Protein AF-D4KVN5-F1 (afdb_monomer_lite)

Secondary structure (DSSP, 8-state):
-EEETTTTEEEETTEEEETTTTEESS--TTGGGGS-SSTTB--S-TTT---SSSS-STT--TT-S-EESS-HHHHHHTT-GGGGSTTS-EE-TT-HHHHTHHHH------

Organism: NCBI:txid718255

Structure (mmCIF, N/CA/C/O backbone):
data_AF-D4KVN5-F1
#
_entry.id   AF-D4KVN5-F1
#
loop_
_atom_site.group_PDB
_atom_site.id
_atom_site.type_symbol
_atom_site.label_atom_id
_atom_site.label_alt_id
_atom_site.label_comp_id
_atom_site.label_asym_id
_atom_site.label_entity_id
_atom_site.label_seq_id
_atom_site.pdbx_PDB_ins_code
_atom_site.Cartn_x
_atom_site.Cartn_y
_atom_site.Cartn_z
_atom_site.occupancy
_atom_site.B_iso_or_equiv
_atom_site.auth_seq_id
_atom_site.auth_comp_id
_atom_site.auth_asym_id
_atom_site.auth_atom_id
_atom_site.pdbx_PDB_model_num
ATOM 1 N N . MET A 1 1 ? 7.435 -8.758 6.145 1.00 61.31 1 MET A N 1
ATOM 2 C CA . MET A 1 1 ? 7.169 -9.537 4.912 1.00 61.31 1 MET A CA 1
ATOM 3 C C . MET A 1 1 ? 7.543 -10.997 5.139 1.00 61.31 1 MET A C 1
ATOM 5 O O . MET A 1 1 ? 8.628 -11.253 5.648 1.00 61.31 1 MET A O 1
ATOM 9 N N . ARG A 1 2 ? 6.658 -11.957 4.830 1.00 75.06 2 ARG A N 1
ATOM 10 C CA . ARG A 1 2 ? 6.914 -13.400 5.025 1.00 75.06 2 ARG A CA 1
ATOM 11 C C . ARG A 1 2 ? 6.953 -14.120 3.680 1.00 75.06 2 ARG A C 1
ATOM 13 O O . ARG A 1 2 ? 6.017 -14.010 2.898 1.00 75.06 2 ARG A O 1
ATOM 20 N N . ILE A 1 3 ? 8.011 -14.882 3.421 1.00 78.62 3 ILE A N 1
ATOM 21 C CA . ILE A 1 3 ? 8.167 -15.618 2.158 1.00 78.62 3 ILE A CA 1
ATOM 22 C C . ILE A 1 3 ? 7.302 -16.882 2.187 1.00 78.62 3 ILE A C 1
ATOM 24 O O . ILE A 1 3 ? 7.423 -17.698 3.105 1.00 78.62 3 ILE A O 1
ATOM 28 N N . ARG A 1 4 ? 6.469 -17.096 1.161 1.00 75.88 4 ARG A N 1
ATOM 29 C CA . ARG A 1 4 ? 5.802 -18.384 0.919 1.00 75.88 4 ARG A CA 1
ATOM 30 C C . ARG A 1 4 ? 6.537 -19.152 -0.175 1.00 75.88 4 ARG A C 1
ATOM 32 O O . ARG A 1 4 ? 6.122 -19.200 -1.329 1.00 75.88 4 ARG A O 1
ATOM 39 N N . LYS A 1 5 ? 7.621 -19.818 0.234 1.00 67.00 5 LYS A N 1
ATOM 40 C CA . LYS A 1 5 ? 8.596 -20.490 -0.645 1.00 67.00 5 LYS A CA 1
ATOM 41 C C . LYS A 1 5 ? 7.983 -21.487 -1.643 1.00 67.00 5 LYS A C 1
ATOM 43 O O . LYS A 1 5 ? 8.527 -21.658 -2.722 1.00 67.00 5 LYS A O 1
ATOM 48 N N . LYS A 1 6 ? 6.840 -22.106 -1.315 1.00 73.19 6 LYS A N 1
ATOM 49 C CA . LYS A 1 6 ? 6.154 -23.077 -2.189 1.00 73.19 6 LYS A CA 1
ATOM 50 C C . LYS A 1 6 ? 5.560 -22.454 -3.462 1.00 73.19 6 LYS A C 1
ATOM 52 O O . LYS A 1 6 ? 5.389 -23.167 -4.439 1.00 73.19 6 LYS A O 1
ATOM 57 N N . ILE A 1 7 ? 5.239 -21.159 -3.444 1.00 82.25 7 ILE A N 1
ATOM 58 C CA . ILE A 1 7 ? 4.574 -20.461 -4.559 1.00 82.25 7 ILE A CA 1
ATOM 59 C C . ILE A 1 7 ? 5.348 -19.230 -5.047 1.00 82.25 7 ILE A C 1
ATOM 61 O O . ILE A 1 7 ? 4.849 -18.499 -5.886 1.00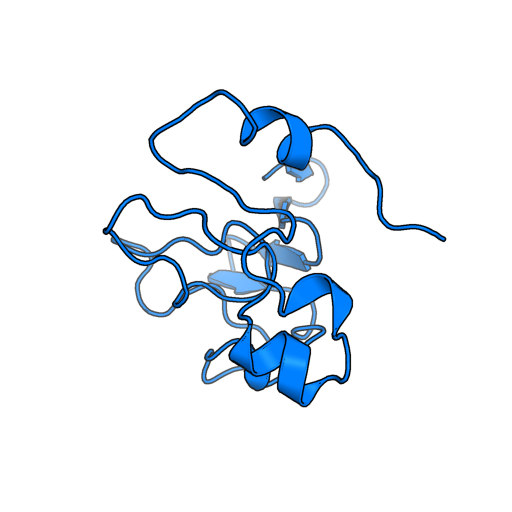 82.25 7 ILE A O 1
ATOM 65 N N . GLY A 1 8 ? 6.540 -18.960 -4.504 1.00 85.81 8 GLY A N 1
ATOM 66 C CA . GLY A 1 8 ? 7.370 -17.819 -4.920 1.00 85.81 8 GLY A CA 1
ATOM 67 C C . GLY A 1 8 ? 6.833 -16.432 -4.537 1.00 85.81 8 GLY A C 1
ATOM 68 O O . GLY A 1 8 ? 7.474 -15.437 -4.850 1.00 85.81 8 GLY A O 1
ATOM 69 N N . LEU A 1 9 ? 5.701 -16.352 -3.832 1.00 86.75 9 LEU A N 1
ATOM 70 C CA . LEU A 1 9 ? 5.085 -15.088 -3.428 1.00 86.75 9 LEU A CA 1
ATOM 71 C C . LEU A 1 9 ? 5.554 -14.628 -2.048 1.00 86.75 9 LEU A C 1
ATOM 73 O O . LEU A 1 9 ? 5.821 -15.427 -1.138 1.00 86.75 9 LEU A O 1
ATOM 77 N N . TYR A 1 10 ? 5.554 -13.315 -1.866 1.00 85.38 10 TYR A N 1
ATOM 78 C CA . TYR A 1 10 ? 5.852 -12.674 -0.598 1.00 85.38 10 TYR A CA 1
ATOM 79 C C . TYR A 1 10 ? 4.575 -12.129 0.027 1.00 85.38 10 TYR A C 1
ATOM 81 O O . TYR A 1 10 ? 3.860 -11.334 -0.568 1.00 85.38 10 TYR A O 1
ATOM 89 N N . TYR A 1 11 ? 4.290 -12.541 1.255 1.00 82.69 11 TYR A N 1
ATOM 90 C CA . TYR A 1 11 ? 3.148 -12.043 2.004 1.00 82.69 11 TYR A CA 1
ATOM 91 C C . TYR A 1 11 ? 3.487 -10.720 2.689 1.00 82.69 11 TYR A C 1
ATOM 93 O O . TYR A 1 11 ? 4.388 -10.657 3.541 1.00 82.69 11 TYR A O 1
ATOM 101 N N . ASN A 1 12 ? 2.729 -9.690 2.338 1.00 81.94 12 ASN A N 1
ATOM 102 C CA . ASN A 1 12 ? 2.777 -8.367 2.921 1.00 81.94 12 ASN A CA 1
ATOM 103 C C . ASN A 1 12 ? 1.414 -8.001 3.512 1.00 81.94 12 ASN A C 1
ATOM 105 O O . ASN A 1 12 ? 0.607 -7.351 2.858 1.00 81.94 12 ASN A O 1
ATOM 109 N N . ARG A 1 13 ? 1.165 -8.493 4.732 1.00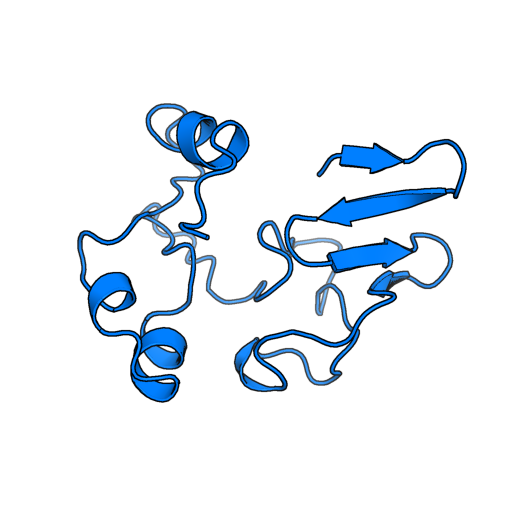 81.19 13 ARG A N 1
ATOM 110 C CA . ARG A 1 13 ? -0.064 -8.323 5.525 1.00 81.19 13 ARG A CA 1
ATOM 111 C C . ARG A 1 13 ? -1.370 -8.486 4.745 1.00 81.19 13 ARG A C 1
ATOM 113 O O . ARG A 1 13 ? -1.963 -9.546 4.833 1.00 81.19 13 ARG A O 1
ATOM 120 N N . PHE A 1 14 ? -1.836 -7.489 4.009 1.00 81.31 14 PHE A N 1
ATOM 121 C CA . PHE A 1 14 ? -3.097 -7.594 3.273 1.00 81.31 14 PHE A CA 1
ATOM 122 C C . PHE A 1 14 ? -2.948 -8.234 1.894 1.00 81.31 14 PHE A C 1
ATOM 124 O O . PHE A 1 14 ? -3.933 -8.731 1.350 1.00 81.31 14 PHE A O 1
ATOM 131 N N . ARG A 1 15 ? -1.734 -8.238 1.325 1.00 87.62 15 ARG A N 1
ATOM 132 C CA . ARG A 1 15 ? -1.512 -8.619 -0.074 1.00 87.62 15 ARG A CA 1
ATOM 133 C C . ARG A 1 15 ? -0.337 -9.574 -0.271 1.00 87.62 15 ARG A C 1
ATOM 135 O O . ARG A 1 15 ? 0.653 -9.546 0.462 1.00 87.62 15 ARG A O 1
ATOM 142 N N . TYR A 1 16 ? -0.423 -10.409 -1.302 1.00 89.44 16 TYR A N 1
ATOM 143 C CA . TYR A 1 16 ? 0.689 -11.206 -1.815 1.00 89.44 16 TYR A CA 1
ATOM 144 C C . TYR A 1 16 ? 1.368 -10.484 -2.977 1.00 89.44 16 TYR A C 1
ATOM 146 O O . TYR A 1 16 ? 0.729 -10.200 -3.990 1.00 89.44 16 TYR A O 1
ATOM 154 N N . TYR A 1 17 ? 2.662 -10.217 -2.822 1.00 88.81 17 TYR A N 1
ATOM 155 C CA . TYR A 1 17 ? 3.541 -9.633 -3.828 1.00 88.81 17 TYR A CA 1
ATOM 156 C C . TYR A 1 17 ? 4.204 -10.727 -4.669 1.00 88.81 17 TYR A C 1
ATOM 158 O O . TYR A 1 17 ? 4.779 -11.676 -4.119 1.00 88.81 17 TYR A O 1
ATOM 166 N N . ASP A 1 18 ? 4.130 -10.574 -5.989 1.00 91.44 18 ASP A N 1
ATOM 167 C CA . ASP A 1 18 ? 4.822 -11.410 -6.961 1.00 91.44 18 ASP A CA 1
ATOM 168 C C . ASP A 1 18 ? 6.105 -10.698 -7.431 1.00 91.44 18 ASP A C 1
ATOM 170 O O . ASP A 1 18 ? 6.026 -9.684 -8.131 1.00 91.44 18 ASP A O 1
ATOM 174 N N . PRO A 1 19 ? 7.297 -11.213 -7.079 1.00 88.12 19 PRO A N 1
ATOM 175 C CA . PRO A 1 19 ? 8.565 -10.601 -7.470 1.00 88.12 19 PRO A CA 1
ATOM 176 C C . PRO A 1 19 ? 8.833 -10.693 -8.976 1.00 88.12 19 PRO A C 1
ATOM 178 O O . PRO A 1 19 ? 9.617 -9.905 -9.490 1.00 88.12 19 PRO A O 1
ATOM 181 N N . SER A 1 20 ? 8.226 -11.661 -9.672 1.00 89.75 20 SER A N 1
ATOM 182 C CA . SER A 1 20 ? 8.426 -11.876 -11.106 1.00 89.75 20 SER A CA 1
ATOM 183 C C . SER A 1 20 ? 7.648 -10.863 -11.942 1.00 89.75 20 SER A C 1
ATOM 185 O O . SER A 1 20 ? 8.102 -10.475 -13.014 1.00 89.75 20 SER A O 1
ATOM 187 N N . LEU A 1 21 ? 6.507 -10.399 -11.420 1.00 89.25 21 LEU A N 1
ATOM 188 C CA . LEU A 1 21 ? 5.663 -9.382 -12.047 1.00 89.25 21 LEU A CA 1
ATOM 189 C C . LEU A 1 21 ? 5.913 -7.971 -11.498 1.00 89.25 21 LEU A C 1
ATOM 191 O O . LEU A 1 21 ? 5.483 -7.000 -12.111 1.00 89.25 21 LEU A O 1
ATOM 195 N N . GLY A 1 22 ? 6.569 -7.846 -10.342 1.00 88.81 22 GLY A N 1
ATOM 196 C CA . GLY A 1 22 ? 6.828 -6.554 -9.704 1.00 88.81 22 GLY A CA 1
ATOM 197 C C . GLY A 1 22 ? 5.584 -5.896 -9.097 1.00 88.81 22 GLY A C 1
ATOM 198 O O . GLY A 1 22 ? 5.558 -4.680 -8.923 1.00 88.81 22 GLY A O 1
ATOM 199 N N . GLN A 1 23 ? 4.538 -6.670 -8.789 1.00 91.31 23 GLN A N 1
ATOM 200 C CA . GLN A 1 23 ? 3.244 -6.143 -8.342 1.00 91.31 23 GLN A CA 1
ATOM 201 C C . GLN A 1 23 ? 2.527 -7.076 -7.359 1.00 91.31 23 GLN A C 1
ATOM 203 O O . GLN A 1 23 ? 2.910 -8.232 -7.157 1.00 91.31 23 GLN A O 1
ATOM 208 N N . TYR A 1 24 ? 1.458 -6.577 -6.744 1.00 92.81 24 TYR A N 1
ATOM 209 C CA . TYR A 1 24 ? 0.537 -7.389 -5.964 1.00 92.81 24 TYR A CA 1
ATOM 210 C C . TYR A 1 24 ? -0.360 -8.242 -6.857 1.00 92.81 24 TYR A C 1
ATOM 212 O O . TYR A 1 24 ? -0.794 -7.847 -7.933 1.00 92.81 24 TYR A O 1
ATOM 220 N N . THR A 1 25 ? -0.681 -9.430 -6.359 1.00 92.00 25 THR A N 1
ATOM 221 C CA . THR A 1 25 ? -1.605 -10.374 -7.009 1.00 92.00 25 THR A CA 1
ATOM 222 C C . THR A 1 25 ? -3.075 -10.072 -6.704 1.00 92.00 25 THR A C 1
ATOM 224 O O . THR A 1 25 ? -3.973 -10.629 -7.330 1.00 92.00 25 THR A O 1
ATOM 227 N N . GLN A 1 26 ? -3.334 -9.195 -5.733 1.00 91.69 26 GLN A N 1
ATOM 228 C CA . GLN A 1 26 ? -4.659 -8.844 -5.229 1.00 91.69 26 GLN A CA 1
ATOM 229 C C . GLN A 1 26 ? -4.854 -7.334 -5.330 1.00 91.69 26 GLN A C 1
ATOM 231 O O . GLN A 1 26 ? -3.894 -6.579 -5.164 1.00 91.69 26 GLN A O 1
ATOM 236 N N . GLN A 1 27 ? -6.097 -6.913 -5.576 1.00 90.62 27 GLN A N 1
ATOM 237 C CA . GLN A 1 27 ? -6.449 -5.496 -5.559 1.00 90.62 27 GLN A CA 1
ATOM 238 C C . GLN A 1 27 ? -6.202 -4.895 -4.179 1.00 90.62 27 GLN A C 1
ATOM 240 O O . GLN A 1 27 ? -6.364 -5.566 -3.158 1.00 90.62 27 GLN A O 1
ATOM 245 N N . ASP A 1 28 ? -5.840 -3.618 -4.172 1.00 87.00 28 ASP A N 1
ATOM 246 C CA . ASP A 1 28 ? -5.731 -2.820 -2.968 1.00 87.00 28 ASP A CA 1
ATOM 247 C C . ASP A 1 28 ? -7.074 -2.797 -2.213 1.00 87.00 28 ASP A C 1
ATOM 249 O O . ASP A 1 28 ? -8.068 -2.319 -2.772 1.00 87.00 28 ASP A O 1
ATOM 253 N N . PRO A 1 29 ? -7.137 -3.291 -0.960 1.00 84.75 29 PRO A N 1
ATOM 254 C CA . PRO A 1 29 ? -8.360 -3.267 -0.160 1.00 84.75 29 PRO A CA 1
ATOM 255 C C . PRO A 1 29 ? -8.905 -1.857 0.085 1.00 84.75 29 PRO A C 1
ATOM 257 O O . PRO A 1 29 ? -10.098 -1.708 0.342 1.00 84.75 29 PRO A O 1
ATOM 260 N N . ILE A 1 30 ? -8.053 -0.828 0.003 1.00 80.19 30 ILE A N 1
ATOM 261 C CA . ILE A 1 30 ? -8.455 0.579 0.143 1.00 80.19 30 ILE A CA 1
ATOM 262 C C . ILE A 1 30 ? -8.615 1.278 -1.208 1.00 80.19 30 ILE A C 1
ATOM 264 O O . ILE A 1 30 ? -8.828 2.491 -1.281 1.00 80.19 30 ILE A O 1
ATOM 268 N N . GLY A 1 31 ? -8.547 0.509 -2.295 1.00 84.94 31 GLY A N 1
ATOM 269 C CA . GLY A 1 31 ? -8.679 0.989 -3.659 1.00 84.94 31 GLY A CA 1
ATOM 270 C C . GLY A 1 31 ? -7.641 2.058 -3.996 1.00 84.94 31 GLY A C 1
ATOM 271 O O . GLY A 1 31 ? -6.488 2.001 -3.582 1.00 84.94 31 GLY A O 1
ATOM 272 N N . LEU A 1 32 ? -8.069 3.087 -4.726 1.00 84.19 32 LEU A N 1
ATOM 273 C CA . LEU A 1 32 ? -7.207 4.215 -5.104 1.00 84.19 32 LEU A CA 1
ATOM 274 C C . LEU A 1 32 ? -6.855 5.141 -3.928 1.00 84.19 32 LEU A C 1
ATOM 276 O O . LEU A 1 32 ? -6.144 6.129 -4.112 1.00 84.19 32 LEU A O 1
ATOM 280 N N . ALA A 1 33 ? -7.352 4.861 -2.720 1.00 77.06 33 ALA A N 1
ATOM 281 C CA . ALA A 1 33 ? -7.032 5.672 -1.558 1.00 77.06 33 ALA A CA 1
ATOM 282 C C . ALA A 1 33 ? -5.594 5.455 -1.055 1.00 77.06 33 ALA A C 1
ATOM 284 O O . ALA A 1 33 ? -5.081 6.337 -0.376 1.00 77.06 33 ALA A O 1
ATOM 285 N N . GLY A 1 34 ? -4.938 4.354 -1.445 1.00 71.19 34 GLY A N 1
ATOM 286 C CA . GLY A 1 34 ? -3.529 4.058 -1.149 1.00 71.19 34 GLY A CA 1
ATOM 287 C C . GLY A 1 34 ? -2.511 4.818 -2.003 1.00 71.19 34 GLY A C 1
ATOM 288 O O . GLY A 1 34 ? -1.332 4.486 -2.015 1.00 71.19 34 GLY A O 1
ATOM 289 N N . GLY A 1 35 ? -2.956 5.794 -2.803 1.00 74.56 35 GLY A N 1
ATOM 290 C CA . GLY A 1 35 ? -2.067 6.690 -3.549 1.00 74.56 35 GLY A CA 1
ATOM 291 C C . GLY A 1 35 ? -1.320 6.056 -4.730 1.00 74.56 35 GLY A C 1
ATOM 292 O O . GLY A 1 35 ? -0.602 6.766 -5.437 1.00 74.56 35 GLY A O 1
ATOM 293 N N . ASN A 1 36 ? -1.496 4.757 -4.986 1.00 79.38 36 ASN A N 1
ATOM 294 C CA . ASN A 1 36 ? -0.949 4.091 -6.163 1.00 79.38 36 ASN A CA 1
ATOM 295 C C . ASN A 1 36 ? -1.828 4.378 -7.400 1.00 79.38 36 ASN A C 1
ATOM 297 O O . ASN A 1 36 ? -3.054 4.265 -7.312 1.00 79.38 36 ASN A O 1
ATOM 301 N N . PRO A 1 37 ? -1.247 4.709 -8.571 1.00 79.50 37 PRO A N 1
ATOM 302 C CA . PRO A 1 37 ? -2.016 4.868 -9.809 1.00 79.50 37 PRO A CA 1
ATOM 303 C C . PRO A 1 37 ? -2.718 3.579 -10.264 1.00 79.50 37 PRO A C 1
ATOM 305 O O . PRO A 1 37 ? -3.623 3.636 -11.095 1.00 79.50 37 PRO A O 1
ATOM 308 N N . THR A 1 38 ? -2.311 2.418 -9.743 1.00 85.44 38 THR A N 1
ATOM 309 C CA . THR A 1 38 ? -2.885 1.114 -10.081 1.00 85.44 38 THR A CA 1
ATOM 310 C C . THR A 1 38 ? -3.362 0.384 -8.828 1.00 85.44 38 THR A C 1
ATOM 312 O O . THR A 1 38 ? -2.723 0.447 -7.782 1.00 85.44 38 THR A O 1
ATOM 315 N N . LEU A 1 39 ? -4.448 -0.386 -8.945 1.00 89.44 39 LEU A N 1
ATOM 316 C CA . LEU A 1 39 ? -4.983 -1.190 -7.834 1.00 89.44 39 LEU A CA 1
ATOM 317 C C . LEU A 1 39 ? -4.069 -2.353 -7.415 1.00 89.44 39 LEU A C 1
ATOM 319 O O . LEU A 1 39 ? -4.336 -2.993 -6.406 1.00 89.44 39 LEU A O 1
ATOM 323 N N . TYR A 1 40 ? -3.024 -2.652 -8.185 1.00 90.62 40 TYR A N 1
ATOM 324 C CA . TYR A 1 40 ? -2.134 -3.793 -7.958 1.00 90.62 40 TYR A CA 1
ATOM 325 C C . TYR A 1 40 ? -0.682 -3.372 -7.710 1.00 90.62 40 TYR A C 1
ATOM 327 O O . TYR A 1 40 ? 0.161 -4.216 -7.427 1.00 90.62 40 TYR A O 1
ATOM 335 N N . GLY A 1 41 ? -0.357 -2.086 -7.827 1.00 88.31 41 GLY A N 1
ATOM 336 C CA . GLY A 1 41 ? 1.025 -1.627 -7.772 1.00 88.31 41 GLY A CA 1
ATOM 337 C C . GLY A 1 41 ? 1.641 -1.781 -6.382 1.00 88.31 41 GLY A C 1
ATOM 338 O O . GLY A 1 41 ? 0.960 -1.639 -5.370 1.00 88.31 41 GLY A O 1
ATOM 339 N N . TYR A 1 42 ? 2.949 -2.051 -6.347 1.00 86.31 42 TYR A N 1
ATOM 340 C CA . TYR A 1 42 ? 3.716 -2.148 -5.105 1.00 86.31 42 TYR A CA 1
ATOM 341 C C . TYR A 1 42 ? 4.115 -0.764 -4.572 1.00 86.31 42 TYR A C 1
ATOM 343 O O . TYR A 1 42 ? 3.542 -0.282 -3.603 1.00 86.31 42 TYR A O 1
ATOM 351 N N . VAL A 1 43 ? 5.055 -0.104 -5.243 1.00 84.69 43 VAL A N 1
ATOM 352 C CA . VAL A 1 43 ? 5.520 1.263 -4.956 1.00 84.69 43 VAL A CA 1
ATOM 353 C C . VAL A 1 43 ? 5.782 1.977 -6.281 1.00 84.69 43 VAL A C 1
ATOM 355 O O . VAL A 1 43 ? 5.780 1.329 -7.332 1.00 84.69 43 VAL A O 1
ATOM 358 N N . PHE A 1 44 ? 6.001 3.290 -6.265 1.00 82.06 44 PHE A N 1
ATOM 359 C CA . PHE A 1 44 ? 6.354 4.027 -7.477 1.00 82.06 44 PHE A CA 1
ATOM 360 C C . PHE A 1 44 ? 7.830 3.820 -7.848 1.00 82.06 44 PHE A C 1
ATOM 362 O O . PHE A 1 44 ? 8.149 3.593 -9.015 1.00 82.06 44 PHE A O 1
ATOM 369 N N . ASN A 1 45 ? 8.728 3.840 -6.859 1.00 82.19 45 ASN A N 1
ATOM 370 C CA . ASN A 1 45 ? 10.163 3.650 -7.041 1.00 82.19 45 ASN A CA 1
ATOM 371 C C . ASN A 1 45 ? 10.764 2.697 -5.995 1.00 82.19 45 ASN A C 1
ATOM 373 O O . ASN A 1 45 ? 11.081 3.079 -4.870 1.00 82.19 45 ASN A O 1
ATOM 377 N N . THR A 1 46 ? 11.035 1.458 -6.409 1.00 82.31 46 THR A N 1
ATOM 378 C CA . THR A 1 46 ? 11.567 0.392 -5.542 1.00 82.31 46 THR A CA 1
ATOM 379 C C . THR A 1 46 ? 12.971 0.642 -4.987 1.00 82.31 46 THR A C 1
ATOM 381 O O . THR A 1 46 ? 13.420 -0.141 -4.154 1.00 82.31 46 THR A O 1
ATOM 384 N N . MET A 1 47 ? 13.703 1.660 -5.458 1.00 80.50 47 MET A N 1
ATOM 385 C CA . MET A 1 47 ? 15.030 1.985 -4.911 1.00 80.50 47 MET A CA 1
ATOM 386 C C . MET A 1 47 ? 14.969 2.729 -3.582 1.00 80.50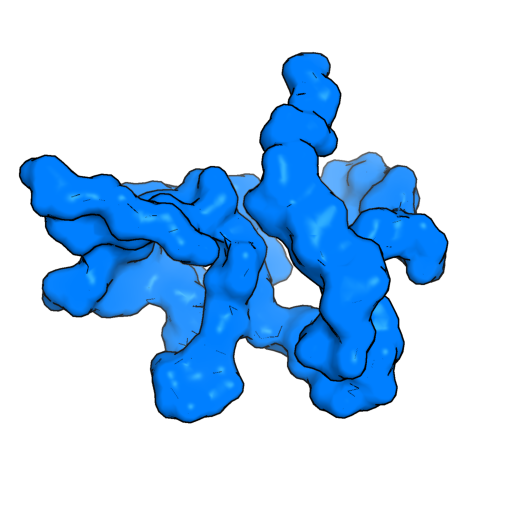 47 MET A C 1
ATOM 388 O O . MET A 1 47 ? 15.897 2.604 -2.788 1.00 80.50 47 MET A O 1
ATOM 392 N N . TRP A 1 48 ? 13.897 3.481 -3.337 1.00 74.50 48 TRP A N 1
ATOM 393 C CA . TRP A 1 48 ? 13.795 4.367 -2.172 1.00 74.50 48 TRP A CA 1
ATOM 394 C C . TRP A 1 48 ? 12.492 4.185 -1.396 1.00 74.50 48 TRP A C 1
ATOM 396 O O . TRP A 1 48 ? 12.388 4.634 -0.260 1.00 74.50 48 TRP A O 1
ATOM 406 N N . GLU A 1 49 ? 11.511 3.504 -1.985 1.00 76.12 49 GLU A N 1
ATOM 407 C CA . GLU A 1 49 ? 10.194 3.304 -1.400 1.00 76.12 49 GLU A CA 1
ATOM 408 C C . GLU A 1 49 ? 9.976 1.839 -1.035 1.00 76.12 49 GLU A C 1
ATOM 410 O O . GLU A 1 49 ? 10.409 0.906 -1.718 1.00 76.12 49 GLU A O 1
ATOM 415 N N . LEU A 1 50 ? 9.239 1.646 0.050 1.00 78.00 50 LEU A N 1
ATOM 416 C CA . LEU A 1 50 ? 8.750 0.358 0.508 1.00 78.00 50 LEU A CA 1
ATOM 417 C C . LEU A 1 50 ? 7.274 0.539 0.864 1.00 78.00 50 LEU A C 1
ATOM 419 O O . LEU A 1 50 ? 6.896 1.593 1.366 1.00 78.00 50 LEU A O 1
ATOM 423 N N . ASP A 1 51 ? 6.454 -0.488 0.645 1.00 77.94 51 ASP A N 1
ATOM 424 C CA . ASP A 1 51 ? 5.084 -0.562 1.174 1.00 77.94 51 ASP A CA 1
ATOM 425 C C . ASP A 1 51 ? 5.086 -1.597 2.312 1.00 77.94 51 ASP A C 1
ATOM 427 O O . ASP A 1 51 ? 4.960 -2.790 2.045 1.00 77.94 51 ASP A O 1
ATOM 431 N N . PRO A 1 52 ? 5.303 -1.225 3.589 1.00 74.56 52 PRO A N 1
ATOM 432 C CA . PRO A 1 52 ? 5.424 -2.190 4.687 1.00 74.56 52 PRO A CA 1
ATOM 433 C C . PRO A 1 52 ? 4.076 -2.756 5.147 1.00 74.56 52 PRO A C 1
ATOM 435 O O . PRO A 1 52 ? 4.030 -3.720 5.922 1.00 74.56 52 PRO A O 1
ATOM 438 N N . PHE A 1 53 ? 2.972 -2.121 4.754 1.00 74.19 53 PHE A N 1
ATOM 439 C CA . PHE A 1 53 ? 1.627 -2.512 5.161 1.00 74.19 53 PHE A CA 1
ATOM 440 C C . PHE A 1 53 ? 0.902 -3.265 4.056 1.00 74.19 53 PHE A C 1
ATOM 442 O O . PHE A 1 53 ? 0.072 -4.107 4.374 1.00 74.19 53 PHE A O 1
ATOM 449 N N . GLY A 1 54 ? 1.259 -3.050 2.794 1.00 78.12 54 GLY A N 1
ATOM 450 C CA . GLY A 1 54 ? 0.489 -3.538 1.666 1.00 78.12 54 GLY A CA 1
ATOM 451 C C . GLY A 1 54 ? -0.738 -2.666 1.436 1.00 78.12 54 GLY A C 1
ATOM 452 O O . GLY A 1 54 ? -1.768 -3.241 1.100 1.00 78.12 54 GLY A O 1
ATOM 453 N N . LEU A 1 55 ? -0.653 -1.350 1.668 1.00 75.75 55 LEU A N 1
ATOM 454 C CA . LEU A 1 55 ? -1.773 -0.402 1.542 1.00 75.75 55 LEU A CA 1
ATOM 455 C C . LEU A 1 55 ? -1.342 0.962 0.993 1.00 75.75 55 LEU A C 1
ATOM 457 O O . LEU A 1 55 ? -2.035 1.527 0.158 1.00 75.75 55 LEU A O 1
ATOM 461 N N . ASP A 1 56 ? -0.229 1.511 1.476 1.00 73.94 56 ASP A N 1
ATOM 462 C CA . ASP A 1 56 ? 0.278 2.817 1.052 1.00 73.94 56 ASP A CA 1
ATOM 463 C C . ASP A 1 56 ? 1.784 2.892 1.335 1.00 73.94 56 ASP A C 1
ATOM 465 O O . ASP A 1 56 ? 2.257 2.488 2.401 1.00 73.94 56 ASP A O 1
ATOM 469 N N . TRP A 1 57 ? 2.532 3.411 0.367 1.00 68.00 57 TRP A N 1
ATOM 470 C CA . TRP A 1 57 ? 3.974 3.635 0.449 1.00 68.00 57 TRP A CA 1
ATOM 471 C C . TRP A 1 57 ? 4.324 5.087 0.808 1.00 68.00 57 TRP A C 1
ATOM 473 O O . TRP A 1 57 ? 5.440 5.364 1.242 1.00 68.00 57 TRP A O 1
ATOM 483 N N . LYS A 1 58 ? 3.384 6.022 0.616 1.00 62.84 58 LYS A N 1
ATOM 484 C CA . LYS A 1 58 ? 3.621 7.470 0.585 1.00 62.84 58 LYS A CA 1
ATOM 485 C C . LYS A 1 58 ? 3.469 8.155 1.941 1.00 62.84 58 LYS A C 1
ATOM 487 O O . LYS A 1 58 ? 4.079 9.196 2.166 1.00 62.84 58 LYS A O 1
ATOM 492 N N . ASP A 1 59 ? 2.733 7.553 2.869 1.00 56.09 59 ASP A N 1
ATOM 493 C CA . ASP A 1 59 ? 2.547 8.081 4.230 1.00 56.09 59 ASP A CA 1
ATOM 494 C C . ASP A 1 59 ? 3.730 7.785 5.183 1.00 56.09 59 ASP A C 1
ATOM 496 O O . ASP A 1 59 ? 3.657 7.937 6.410 1.00 56.09 59 ASP A O 1
ATOM 500 N N . LEU A 1 60 ? 4.882 7.423 4.614 1.00 55.25 60 LEU A N 1
ATOM 501 C CA . LEU A 1 60 ? 6.156 7.344 5.315 1.00 55.25 60 LEU A CA 1
ATOM 502 C C . LEU A 1 60 ? 6.826 8.732 5.392 1.00 55.25 60 LEU A C 1
ATOM 504 O O . LEU A 1 60 ? 7.723 9.043 4.619 1.00 55.25 60 LEU A O 1
ATOM 508 N N . LEU A 1 61 ? 6.403 9.592 6.328 1.00 52.16 61 LEU A N 1
ATOM 509 C CA . LEU A 1 61 ? 7.117 10.847 6.622 1.00 52.16 61 LEU A CA 1
ATOM 510 C C . LEU A 1 61 ? 8.471 10.585 7.311 1.00 52.16 61 LEU A C 1
ATOM 512 O O . LEU A 1 61 ? 8.512 10.038 8.406 1.00 52.16 61 LEU A O 1
ATOM 516 N N . GLU A 1 62 ? 9.575 11.070 6.740 1.00 50.81 62 GLU A N 1
ATOM 517 C CA . GLU A 1 62 ? 10.949 10.919 7.273 1.00 50.81 62 GLU A CA 1
ATOM 518 C C . GLU A 1 62 ? 11.185 11.542 8.669 1.00 50.81 62 GLU A C 1
ATOM 520 O O . GLU A 1 62 ? 12.267 11.431 9.239 1.00 50.81 62 GLU A O 1
ATOM 525 N N . THR A 1 63 ? 10.189 12.214 9.249 1.00 54.94 63 THR A N 1
ATOM 526 C CA . THR A 1 63 ? 10.328 13.013 10.475 1.00 54.94 63 THR A CA 1
ATOM 527 C C . THR A 1 63 ? 10.417 12.190 11.763 1.00 54.94 63 THR A C 1
ATOM 529 O O . THR A 1 63 ? 10.577 12.771 12.835 1.00 54.94 63 THR A O 1
ATOM 532 N N . GLY A 1 64 ? 10.293 10.859 11.696 1.00 48.47 64 GLY A N 1
ATOM 533 C CA . GLY A 1 64 ? 10.350 9.975 12.869 1.00 48.47 64 GLY A CA 1
ATOM 534 C C . GLY A 1 64 ? 9.134 10.071 13.800 1.00 48.47 64 GLY A C 1
ATOM 535 O O . GLY A 1 64 ? 9.108 9.432 14.851 1.00 48.47 64 GLY A O 1
ATOM 536 N N . LEU A 1 65 ? 8.108 10.838 13.421 1.00 54.66 65 LEU A N 1
ATOM 537 C CA . LEU A 1 65 ? 6.796 10.796 14.059 1.00 54.66 65 LEU A CA 1
ATOM 538 C C . LEU A 1 65 ? 6.105 9.478 13.688 1.00 54.66 65 LEU A C 1
ATOM 540 O O . LEU A 1 65 ? 6.195 9.034 12.548 1.00 54.66 65 LEU A O 1
ATOM 544 N N . GLY A 1 66 ? 5.410 8.857 14.644 1.00 55.19 66 GLY A N 1
ATOM 545 C CA . GLY A 1 66 ? 4.766 7.556 14.446 1.00 55.19 66 GLY A CA 1
ATOM 546 C C . GLY A 1 66 ? 3.920 7.498 13.171 1.00 55.19 66 GLY A C 1
ATOM 547 O O . GLY A 1 66 ? 3.010 8.310 12.974 1.00 55.19 66 GLY A O 1
ATOM 548 N N . HIS A 1 67 ? 4.220 6.517 12.323 1.00 65.50 67 HIS A N 1
ATOM 549 C CA . HIS A 1 67 ? 3.516 6.244 11.079 1.00 65.50 67 HIS A CA 1
ATOM 550 C C . HIS A 1 67 ? 2.274 5.434 11.386 1.00 65.50 67 HIS A C 1
ATOM 552 O O . HIS A 1 67 ? 2.363 4.266 11.763 1.00 65.50 67 HIS A O 1
ATOM 558 N N . HIS A 1 68 ? 1.111 6.053 11.242 1.00 64.88 68 HIS A N 1
ATOM 559 C CA . HIS A 1 68 ? -0.170 5.381 11.433 1.00 64.88 68 HIS A CA 1
ATOM 560 C C . HIS A 1 68 ? -0.215 4.149 10.519 1.00 64.88 68 HIS A C 1
ATOM 562 O O . HIS A 1 68 ? 0.200 4.232 9.366 1.00 64.88 68 HIS A O 1
ATOM 568 N N . LEU A 1 69 ? -0.733 3.014 11.011 1.00 64.56 69 LEU A N 1
ATOM 569 C CA . LEU A 1 69 ? -0.955 1.807 10.185 1.00 64.56 69 LEU A CA 1
ATOM 570 C C . LEU A 1 69 ? -1.773 2.120 8.916 1.00 64.56 69 LEU A C 1
ATOM 572 O O . LEU A 1 69 ? -1.746 1.384 7.932 1.00 64.56 69 LEU A O 1
ATOM 576 N N . PHE A 1 70 ? -2.540 3.204 9.002 1.00 64.19 70 PHE A N 1
ATOM 577 C CA . PHE A 1 70 ? -3.444 3.705 8.001 1.00 64.19 70 PHE A CA 1
ATOM 578 C C . PHE A 1 70 ? -3.311 5.231 7.907 1.00 64.19 70 PHE A C 1
ATOM 580 O O . PHE A 1 70 ? -3.416 5.892 8.945 1.00 64.19 70 PHE A O 1
ATOM 587 N N . PRO A 1 71 ? -3.147 5.820 6.711 1.00 69.25 71 PRO A N 1
ATOM 588 C CA . PRO A 1 71 ? -3.216 7.265 6.530 1.00 69.25 71 PRO A CA 1
ATOM 589 C C . PRO A 1 71 ? -4.436 7.867 7.225 1.00 69.25 71 PRO A C 1
ATOM 591 O O . PRO A 1 71 ? -5.568 7.464 6.950 1.00 69.25 71 PRO A O 1
ATOM 594 N N . ARG A 1 72 ? -4.267 8.867 8.099 1.00 72.31 72 ARG A N 1
ATOM 595 C CA . ARG A 1 72 ? -5.424 9.464 8.806 1.00 72.31 72 ARG A CA 1
ATOM 596 C C . ARG A 1 72 ? -6.456 10.043 7.849 1.00 72.31 72 ARG A C 1
ATOM 598 O O . ARG A 1 72 ? -7.656 9.998 8.114 1.00 72.31 72 ARG A O 1
ATOM 605 N N . SER A 1 73 ? -5.982 10.601 6.739 1.00 71.75 73 SER A N 1
ATOM 606 C CA . SER A 1 73 ? -6.822 11.137 5.671 1.00 71.75 73 SER A CA 1
ATOM 607 C C . SER A 1 73 ? -7.701 10.044 5.055 1.00 71.75 73 SER A C 1
ATOM 609 O O . SER A 1 73 ? -8.883 10.283 4.805 1.00 71.75 73 SER A O 1
ATOM 611 N N . VAL A 1 74 ? -7.162 8.835 4.878 1.00 73.38 74 VAL A N 1
ATOM 612 C CA . VAL A 1 74 ? -7.902 7.679 4.372 1.00 73.38 74 VAL A CA 1
ATOM 613 C C . VAL A 1 74 ? -8.801 7.107 5.464 1.00 73.38 74 VAL A C 1
ATOM 615 O O . VAL A 1 74 ? -9.961 6.830 5.179 1.00 73.38 74 VAL A O 1
ATOM 618 N N . ALA A 1 75 ? -8.340 7.002 6.719 1.00 76.81 75 ALA A N 1
ATOM 619 C CA . ALA A 1 75 ? -9.155 6.503 7.837 1.00 76.81 75 ALA A CA 1
ATOM 620 C C . ALA A 1 75 ? -10.424 7.348 7.974 1.00 76.81 75 ALA A C 1
ATOM 622 O O . ALA A 1 75 ? -11.533 6.824 8.056 1.00 76.81 75 ALA A O 1
ATOM 623 N N . LYS A 1 76 ? -10.261 8.673 7.884 1.00 78.25 76 LYS A N 1
ATOM 624 C CA . LYS A 1 76 ? -11.361 9.636 7.897 1.00 78.25 76 LYS A CA 1
ATOM 625 C C . LYS A 1 76 ? -12.285 9.489 6.686 1.00 78.25 76 LYS A C 1
ATOM 627 O O . LYS A 1 76 ? -13.497 9.552 6.855 1.00 78.25 76 LYS A O 1
ATOM 632 N N . LYS A 1 77 ? -11.745 9.268 5.480 1.00 79.88 77 LYS A N 1
ATOM 633 C CA . LYS A 1 77 ? -12.556 9.014 4.270 1.00 79.88 77 LYS A CA 1
ATOM 634 C C . LYS A 1 77 ? -13.359 7.716 4.354 1.00 79.88 77 LYS A C 1
ATOM 636 O O . LYS A 1 77 ? -14.457 7.665 3.816 1.00 79.88 77 LYS A O 1
ATOM 641 N N . LEU A 1 78 ? -12.824 6.695 5.019 1.00 78.44 78 LEU A N 1
ATOM 642 C CA . LEU A 1 78 ? -13.492 5.410 5.224 1.00 78.44 78 LEU A CA 1
ATOM 643 C C . LEU A 1 78 ? -14.404 5.381 6.463 1.00 78.44 78 LEU A C 1
ATOM 645 O O . LEU A 1 78 ? -15.021 4.355 6.727 1.00 78.44 78 LEU A O 1
ATOM 649 N N . GLY A 1 79 ? -14.498 6.477 7.226 1.00 82.62 79 GLY A N 1
ATOM 650 C CA . GLY A 1 79 ? -15.328 6.553 8.435 1.00 82.62 79 GLY A CA 1
ATOM 651 C C . GLY A 1 79 ? -14.774 5.780 9.638 1.00 82.62 79 GLY A C 1
ATOM 652 O O . GLY A 1 79 ? -15.517 5.466 10.562 1.00 82.62 79 GLY A O 1
ATOM 653 N N . ILE A 1 80 ? -13.478 5.462 9.646 1.00 80.81 80 ILE A N 1
ATOM 654 C CA . ILE A 1 80 ? -12.826 4.680 10.702 1.00 80.81 80 ILE A CA 1
ATOM 655 C C . ILE A 1 80 ? -12.142 5.625 11.706 1.00 80.81 80 ILE A C 1
ATOM 657 O O . ILE A 1 80 ? -10.919 5.776 11.728 1.00 80.81 80 ILE A O 1
ATOM 661 N N . GLU A 1 81 ? -12.935 6.297 12.542 1.00 78.75 81 GLU A N 1
ATOM 662 C CA . GLU A 1 81 ? -12.461 7.384 13.419 1.00 78.75 81 GLU A CA 1
ATOM 663 C C . GLU A 1 81 ? -11.395 6.961 14.442 1.00 78.75 81 GLU A C 1
ATOM 665 O O . GLU A 1 81 ? -10.481 7.732 14.735 1.00 78.75 81 GLU A O 1
ATOM 670 N N . GLU A 1 82 ? -11.459 5.724 14.944 1.00 76.06 82 GLU A N 1
ATOM 671 C CA . GLU A 1 82 ? -10.481 5.169 15.894 1.00 76.06 82 GLU A CA 1
ATOM 672 C C . GLU A 1 82 ? -9.043 5.202 15.359 1.00 76.06 82 GLU A C 1
ATOM 674 O O . GLU A 1 82 ? -8.096 5.429 16.110 1.00 76.06 82 GLU A O 1
ATOM 679 N N . TRP A 1 83 ? -8.886 5.059 14.043 1.00 70.62 83 TRP A N 1
ATOM 680 C CA . TRP A 1 83 ? -7.590 5.033 13.366 1.00 70.62 83 TRP A CA 1
ATOM 681 C C . TRP A 1 83 ? -7.166 6.414 12.852 1.00 70.62 83 TRP A C 1
ATOM 683 O O . TRP A 1 83 ? -6.031 6.599 12.424 1.00 70.62 83 TRP A O 1
ATOM 693 N N . ALA A 1 84 ? -8.051 7.412 12.928 1.00 70.81 84 ALA A N 1
ATOM 694 C CA . ALA A 1 84 ? -7.748 8.796 12.575 1.00 70.81 84 ALA A CA 1
ATOM 695 C C . ALA A 1 84 ? -7.141 9.599 13.746 1.00 70.81 84 ALA A C 1
ATOM 697 O O . ALA A 1 84 ? -6.776 10.765 13.571 1.00 70.81 84 ALA A O 1
ATOM 698 N N . LYS A 1 85 ? -7.041 9.010 14.945 1.00 73.81 85 LYS A N 1
ATOM 699 C CA . LYS A 1 85 ? -6.519 9.672 16.151 1.00 73.81 85 LYS A CA 1
ATOM 700 C C . LYS A 1 85 ? -4.996 9.812 16.102 1.00 73.81 85 LYS A C 1
ATOM 702 O O . LYS A 1 85 ? -4.286 8.966 15.572 1.00 73.81 85 LYS A O 1
ATOM 707 N N . LEU A 1 86 ? -4.475 10.862 16.744 1.00 66.81 86 LEU A N 1
ATOM 708 C CA . LEU A 1 86 ? -3.028 11.065 16.926 1.00 66.81 86 LEU A CA 1
ATOM 709 C C . LEU A 1 86 ? -2.337 9.903 17.646 1.00 66.81 86 LEU A C 1
ATOM 711 O O . LEU A 1 86 ? -1.165 9.646 17.403 1.00 66.81 86 LEU A O 1
ATOM 715 N N . THR A 1 87 ? -3.091 9.208 18.490 1.00 66.31 87 THR A N 1
ATOM 716 C CA . THR A 1 87 ? -2.648 8.111 19.349 1.00 66.31 87 THR A CA 1
ATOM 717 C C . THR A 1 87 ? -2.944 6.728 18.767 1.00 66.31 87 THR A C 1
ATOM 719 O O . THR A 1 87 ? -2.797 5.739 19.480 1.00 66.31 87 THR A O 1
ATOM 722 N N . ALA A 1 88 ? -3.430 6.637 17.524 1.00 66.75 88 ALA A N 1
ATOM 723 C CA . ALA A 1 88 ? -3.707 5.351 16.894 1.00 66.75 88 ALA A CA 1
ATOM 724 C C . ALA A 1 88 ? -2.417 4.538 16.699 1.00 66.75 88 ALA A C 1
ATOM 726 O O . ALA A 1 88 ? -1.312 5.092 16.666 1.00 66.75 88 ALA A O 1
ATOM 727 N N . TYR A 1 89 ? -2.567 3.215 16.570 1.00 66.81 89 TYR A N 1
ATOM 728 C CA . TYR A 1 89 ? -1.449 2.293 16.390 1.00 66.81 89 TYR A CA 1
ATOM 729 C C . TYR A 1 89 ? -0.521 2.766 15.268 1.00 66.81 89 TYR A C 1
ATOM 731 O O . TYR A 1 89 ? -0.913 2.857 14.101 1.00 66.81 89 TYR A O 1
ATOM 739 N N . SER A 1 90 ? 0.715 3.070 15.657 1.00 65.38 90 SER A N 1
ATOM 740 C CA . SER A 1 90 ? 1.720 3.678 14.797 1.00 65.38 90 SER A CA 1
ATOM 741 C C . SER A 1 90 ? 3.017 2.873 14.831 1.00 65.38 90 SER A C 1
ATOM 743 O O . SER A 1 90 ? 3.397 2.323 15.864 1.00 65.38 90 SER A O 1
ATOM 745 N N . TRP A 1 91 ? 3.688 2.795 13.690 1.00 61.75 91 TRP A N 1
ATOM 746 C CA . TRP A 1 91 ? 5.014 2.215 13.526 1.00 61.75 91 TRP A CA 1
ATOM 747 C C . TRP A 1 91 ? 6.077 3.312 13.581 1.00 61.75 91 TRP A C 1
ATOM 749 O O . TRP A 1 91 ? 5.864 4.397 13.049 1.00 61.75 91 TRP A O 1
ATOM 759 N N . TYR A 1 92 ? 7.222 3.039 14.203 1.00 62.69 92 TYR A N 1
ATOM 760 C CA . TYR A 1 92 ? 8.305 4.008 14.367 1.00 62.69 92 TYR A CA 1
ATOM 761 C C . TYR A 1 92 ? 9.583 3.451 13.718 1.00 62.69 92 TYR A C 1
ATOM 763 O O . TYR A 1 92 ? 10.201 2.551 14.287 1.00 62.69 92 TYR A O 1
ATOM 771 N N . PRO A 1 93 ? 10.017 3.945 12.542 1.00 53.81 93 PRO A N 1
ATOM 772 C CA . PRO A 1 93 ? 11.155 3.393 11.799 1.00 53.81 93 PRO A CA 1
ATOM 773 C C . PRO A 1 93 ? 12.456 3.385 12.597 1.00 53.81 93 PRO A C 1
ATOM 775 O O . PRO A 1 93 ? 13.307 2.528 12.370 1.00 53.81 93 PRO A O 1
ATOM 778 N N . TYR A 1 94 ? 12.604 4.332 13.526 1.00 57.00 94 TYR A N 1
ATOM 779 C CA . TYR A 1 94 ? 13.831 4.551 14.288 1.00 57.00 94 TYR A CA 1
ATOM 780 C C . TYR A 1 94 ? 13.761 4.032 15.731 1.00 57.00 94 TYR A 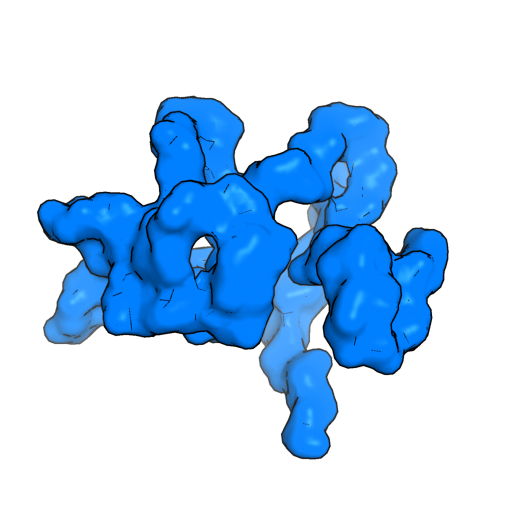C 1
ATOM 782 O O . TYR A 1 94 ? 14.777 4.028 16.422 1.00 57.00 94 TYR A O 1
ATOM 790 N N . GLU A 1 95 ? 12.599 3.544 16.179 1.00 55.31 95 GLU A N 1
ATOM 791 C CA . GLU A 1 95 ? 12.422 2.961 17.510 1.00 55.31 95 GLU A CA 1
ATOM 792 C C . GLU A 1 95 ? 11.944 1.508 17.389 1.00 55.31 95 GLU A C 1
ATOM 794 O O . GLU A 1 95 ? 10.900 1.199 16.814 1.00 55.31 95 GLU A O 1
ATOM 799 N N . THR A 1 96 ? 12.725 0.572 17.933 1.00 50.47 96 THR A N 1
ATOM 800 C CA . THR A 1 96 ? 12.362 -0.856 17.971 1.00 50.47 96 THR A CA 1
ATOM 801 C C . THR A 1 96 ? 11.242 -1.143 18.975 1.00 50.47 96 THR A C 1
ATOM 803 O O . THR A 1 96 ? 10.513 -2.130 18.824 1.00 50.47 96 THR A O 1
ATOM 806 N N . ALA A 1 97 ? 11.069 -0.273 19.974 1.00 44.75 97 ALA A N 1
ATOM 807 C CA . ALA A 1 97 ? 9.963 -0.311 20.920 1.00 44.75 97 ALA A CA 1
ATOM 808 C C . ALA A 1 97 ? 8.650 0.071 20.207 1.00 44.75 97 ALA A C 1
ATOM 810 O O . ALA A 1 97 ? 8.529 1.147 19.639 1.00 44.75 97 ALA A O 1
ATOM 811 N N . GLY A 1 98 ? 7.668 -0.836 20.183 1.00 45.59 98 GLY A N 1
ATOM 812 C CA . GLY A 1 98 ? 6.368 -0.636 19.515 1.00 45.59 98 GLY A CA 1
ATOM 813 C C . GLY A 1 98 ? 6.312 -1.118 18.058 1.00 45.59 98 GLY A C 1
ATOM 814 O O . GLY A 1 98 ? 5.327 -1.735 17.652 1.00 45.59 98 GLY A O 1
ATOM 815 N N . SER A 1 99 ? 7.400 -0.980 17.298 1.00 42.56 99 SER A N 1
ATOM 816 C CA . SER A 1 99 ? 7.491 -1.455 15.906 1.00 42.56 99 SER A CA 1
ATOM 817 C C . SER A 1 99 ? 7.459 -2.985 15.777 1.00 42.56 99 SER A C 1
ATOM 819 O O . SER A 1 99 ? 6.892 -3.530 14.825 1.00 42.56 99 SER A O 1
ATOM 821 N N . GLY A 1 100 ? 8.023 -3.690 16.765 1.00 40.88 100 GLY A N 1
ATOM 822 C CA . GLY A 1 100 ? 7.999 -5.154 16.840 1.00 40.88 100 GLY A CA 1
ATOM 823 C C . GLY A 1 100 ? 6.634 -5.742 17.221 1.00 40.88 100 GLY A C 1
ATOM 824 O O . GLY A 1 100 ? 6.299 -6.832 16.761 1.00 40.88 100 GLY A O 1
ATOM 825 N N . ALA A 1 101 ? 5.817 -5.018 17.996 1.00 44.47 101 ALA A N 1
ATOM 826 C CA . ALA A 1 101 ? 4.505 -5.495 18.447 1.00 44.47 101 ALA A CA 1
ATOM 827 C C . ALA A 1 101 ? 3.500 -5.582 17.283 1.00 44.47 101 ALA A C 1
ATOM 829 O O . ALA A 1 101 ? 2.836 -6.600 17.108 1.00 44.47 101 ALA A O 1
ATOM 830 N N . LEU A 1 102 ? 3.497 -4.581 16.394 1.00 47.50 102 LEU A N 1
ATOM 831 C CA . LEU A 1 102 ? 2.681 -4.565 15.168 1.00 47.50 102 LEU A CA 1
ATOM 832 C C . LEU A 1 102 ? 3.090 -5.620 14.123 1.00 47.50 102 LEU A C 1
ATOM 834 O O . LEU A 1 102 ? 2.312 -5.931 13.219 1.00 47.50 102 LEU A O 1
ATOM 838 N N . CYS A 1 103 ? 4.320 -6.138 14.200 1.00 40.38 103 CYS A N 1
ATOM 839 C CA . CYS A 1 103 ? 4.806 -7.203 13.319 1.00 40.38 103 CYS A CA 1
ATOM 840 C C . CYS A 1 103 ? 4.450 -8.611 13.825 1.00 40.38 103 CYS A C 1
ATOM 842 O O . CYS A 1 103 ? 4.513 -9.561 13.041 1.00 40.38 103 CYS A O 1
ATOM 844 N N . LEU A 1 104 ? 4.116 -8.752 15.114 1.00 40.69 104 LEU A N 1
ATOM 845 C CA . LEU A 1 104 ? 3.928 -10.042 15.784 1.00 40.69 104 LEU A CA 1
ATOM 846 C C . LEU A 1 104 ? 2.475 -10.314 16.188 1.00 40.69 104 LEU A C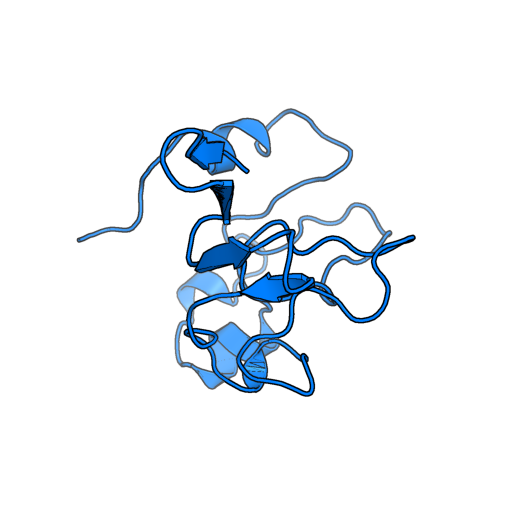 1
ATOM 848 O O . LEU A 1 104 ? 2.068 -11.477 16.197 1.00 40.69 104 LEU A O 1
ATOM 852 N N . GLU A 1 105 ? 1.673 -9.287 16.469 1.00 40.91 105 GLU A N 1
ATOM 853 C CA . GLU A 1 105 ? 0.271 -9.484 16.831 1.00 40.91 105 GLU A CA 1
ATOM 854 C C . GLU A 1 105 ? -0.636 -9.520 15.591 1.00 40.91 105 GLU A C 1
ATOM 856 O O . GLU A 1 105 ? -0.882 -8.524 14.916 1.00 40.91 105 GLU A O 1
ATOM 861 N N . ASN A 1 106 ? -1.166 -10.710 15.297 1.00 44.50 106 ASN A N 1
ATOM 862 C CA . ASN A 1 106 ? -2.273 -10.939 14.362 1.00 44.50 106 ASN A CA 1
ATOM 863 C C . ASN A 1 106 ? -3.612 -10.401 14.916 1.00 44.50 106 ASN A C 1
ATOM 865 O O . ASN A 1 106 ? -4.603 -11.129 14.940 1.00 44.50 106 ASN A O 1
ATOM 869 N N . SER A 1 107 ? -3.669 -9.167 15.404 1.00 41.19 107 SER A N 1
ATOM 870 C CA . SER A 1 107 ? -4.847 -8.618 16.083 1.00 41.19 107 SER A CA 1
ATOM 871 C C . SER A 1 107 ? -5.578 -7.596 15.213 1.00 41.19 107 SER A C 1
ATOM 873 O O . SER A 1 107 ? -5.694 -6.423 15.548 1.00 41.19 107 SER A O 1
ATOM 875 N N . PHE A 1 108 ? -6.153 -8.065 14.103 1.00 38.88 108 PHE A N 1
ATOM 876 C CA . PHE A 1 108 ? -7.434 -7.495 13.685 1.00 38.88 108 PHE A CA 1
ATOM 877 C C . PHE A 1 108 ? -8.526 -8.181 14.518 1.00 38.88 108 PHE A C 1
ATOM 879 O O . PHE A 1 108 ? -8.520 -9.416 14.592 1.00 38.88 108 PHE A O 1
ATOM 886 N N . PRO A 1 109 ? -9.439 -7.441 15.174 1.00 32.03 109 PRO A N 1
ATOM 887 C CA . PRO A 1 109 ? -10.644 -8.060 15.708 1.00 32.03 109 PRO A CA 1
ATOM 888 C C . PRO A 1 109 ? -11.393 -8.737 14.552 1.00 32.03 109 PRO A C 1
ATOM 890 O O . PRO A 1 109 ? -11.429 -8.207 13.440 1.00 32.03 109 PRO A O 1
ATOM 893 N N . LYS A 1 110 ? -11.901 -9.945 14.816 1.00 34.44 110 LYS A N 1
ATOM 894 C CA . LYS A 1 110 ? -12.739 -10.696 13.875 1.00 34.44 110 LYS A CA 1
ATOM 895 C C . LYS A 1 110 ? -14.011 -9.934 13.533 1.00 34.44 110 LYS A C 1
ATOM 897 O O . LYS A 1 110 ? -14.538 -9.265 14.450 1.00 34.44 110 LYS A O 1
#

InterPro domains:
  IPR022385 Rhs repeat-associated core [TIGR03696] (5-55)

Radius of gyration: 14.08 Å; chains: 1; bounding box: 30×36×33 Å

Sequence (110 aa):
MRIRKKIGLYYNRFRYYDPSLGQYTQQDPIGLAGGNPTLYGYVFNTMWELDPFGLDWKDLLETGLGHHLFPRSVAKKLGIEEWAKLTAYSWYPYETAGSGALCLENSFPK

Foldseek 3Di:
DDAPPVVCWDDQAVFTDHPVVQWTPDFAPLHCVQVDPGRIHADPDPVPWGDNRSHHGPQPDPPQQFRQSDDLVSCVVVVNVQSNDSPHQGAGPPDPVSNVVVVPDPDDPD

pLDDT: mean 71.01, s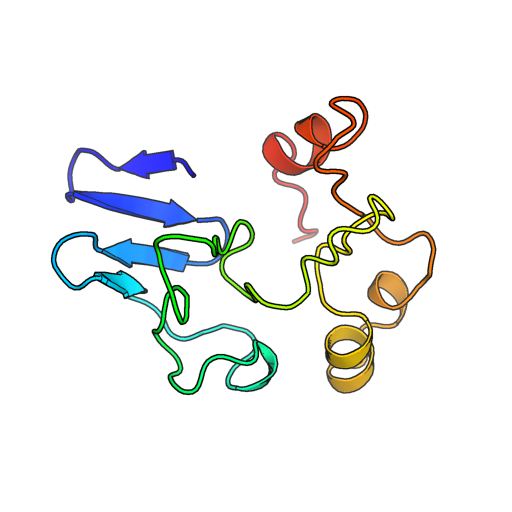td 15.66, range [32.03, 92.81]